Protein AF-A0A2P8EG49-F1 (afdb_monomer_lite)

Organism: NCBI:txid648780

Sequence (134 aa):
MSGEENSVILRRAFIAATAGDADTFKAHIDTLQHRGWDNFEYSITEALFIAVETIPAATPDSAALISQNVADRFEGSLAIARPMMEAVIRGAAGDGEIAQGVPRNVALIYSLLVVGQLAHDGHVSIDDALGIEA

Secondary structure (DSSP, 8-state):
--HHHHHHHHHHHHHHHHTT-HHHHHHHHHHHHHTTGGGTHHHHHHHHHHHHHTSTT--HHHHHHHHHHHHHHTTTTS---HHHHHHHHHHHTT-HHHHTTS-HHHHHHHHHHHHHHHHHTTSS-HHHHTT---

Radius of gyration: 14.6 Å; chains: 1; bounding box: 38×27×37 Å

Structure (mmCIF, N/CA/C/O backbone):
data_AF-A0A2P8EG49-F1
#
_entry.id   AF-A0A2P8EG49-F1
#
loop_
_atom_site.group_PDB
_atom_site.id
_atom_site.type_symbol
_atom_site.label_atom_id
_atom_site.label_alt_id
_atom_site.label_comp_id
_atom_site.label_asym_id
_atom_site.label_entity_id
_atom_site.label_seq_id
_atom_site.pdbx_PDB_ins_code
_atom_site.Cartn_x
_atom_site.Cartn_y
_atom_site.Cartn_z
_atom_site.occupancy
_atom_site.B_iso_or_equiv
_atom_site.auth_seq_id
_atom_site.auth_comp_id
_atom_site.auth_asym_id
_atom_site.auth_atom_id
_atom_site.pdbx_PDB_model_num
ATOM 1 N N . MET A 1 1 ? 21.624 -7.630 -18.162 1.00 51.72 1 MET A N 1
ATOM 2 C CA . MET A 1 1 ? 20.325 -6.945 -18.334 1.00 51.72 1 MET A CA 1
ATOM 3 C C . MET A 1 1 ? 20.076 -6.143 -17.074 1.00 51.72 1 MET A C 1
ATOM 5 O O . MET A 1 1 ? 20.285 -6.699 -16.002 1.00 51.72 1 MET A O 1
ATOM 9 N N . SER A 1 2 ? 19.814 -4.840 -17.200 1.00 61.91 2 SER A N 1
ATOM 10 C CA . SER A 1 2 ? 19.896 -3.884 -16.087 1.00 61.91 2 SER A CA 1
ATOM 11 C C . SER A 1 2 ? 18.623 -3.883 -15.235 1.00 61.91 2 SER A C 1
ATOM 13 O O . SER A 1 2 ? 17.531 -4.131 -15.739 1.00 61.91 2 SER A O 1
ATOM 15 N N . GLY A 1 3 ? 18.762 -3.585 -13.937 1.00 61.78 3 GLY A N 1
ATOM 16 C CA . GLY A 1 3 ? 17.622 -3.395 -13.027 1.00 61.78 3 GLY A CA 1
ATOM 17 C C . GLY A 1 3 ? 16.639 -2.319 -13.507 1.00 61.78 3 GLY A C 1
ATOM 18 O O . GLY A 1 3 ? 15.446 -2.425 -13.255 1.00 61.78 3 GLY A O 1
ATOM 19 N N . GLU A 1 4 ? 17.120 -1.364 -14.299 1.00 68.75 4 GLU A N 1
ATOM 20 C CA . GLU A 1 4 ? 16.356 -0.269 -14.901 1.00 68.75 4 GLU A CA 1
ATOM 21 C C . GLU A 1 4 ? 15.178 -0.740 -15.776 1.00 68.75 4 GLU A C 1
ATOM 23 O O . GLU A 1 4 ? 14.064 -0.237 -15.640 1.00 68.75 4 GLU A O 1
ATOM 28 N N . GLU A 1 5 ? 15.366 -1.760 -16.625 1.00 73.88 5 GLU A N 1
ATOM 29 C CA . GLU A 1 5 ? 14.275 -2.285 -17.464 1.00 73.88 5 GLU A CA 1
ATOM 30 C C . GLU A 1 5 ? 13.147 -2.904 -16.630 1.00 73.88 5 GLU A C 1
ATOM 32 O O . GLU A 1 5 ? 11.972 -2.802 -16.987 1.00 73.88 5 GLU A O 1
ATOM 37 N N . ASN A 1 6 ? 13.489 -3.546 -15.513 1.00 71.81 6 ASN A N 1
ATOM 38 C CA . ASN A 1 6 ? 12.505 -4.179 -14.639 1.00 71.81 6 ASN A CA 1
ATOM 39 C C . ASN A 1 6 ? 11.776 -3.143 -13.779 1.00 71.81 6 ASN A C 1
ATOM 41 O O . ASN A 1 6 ? 10.559 -3.246 -13.629 1.00 71.81 6 ASN A O 1
ATOM 45 N N . SER A 1 7 ? 12.474 -2.104 -13.314 1.00 70.25 7 SER A N 1
ATOM 46 C CA . SER A 1 7 ? 11.866 -0.948 -12.648 1.00 70.25 7 SER A CA 1
ATOM 47 C C . SER A 1 7 ? 10.830 -0.255 -13.538 1.00 70.25 7 SER A C 1
ATOM 49 O O . SER A 1 7 ? 9.743 0.090 -13.077 1.00 70.25 7 SER A O 1
ATOM 51 N N . VAL A 1 8 ? 11.094 -0.139 -14.845 1.00 80.44 8 VAL A N 1
ATOM 52 C CA . VAL A 1 8 ? 10.119 0.395 -15.812 1.00 80.44 8 VAL A CA 1
ATOM 53 C C . VAL A 1 8 ? 8.881 -0.501 -15.939 1.00 80.44 8 VAL A C 1
ATOM 55 O O . VAL A 1 8 ? 7.763 0.011 -16.024 1.00 80.44 8 VAL A O 1
ATOM 58 N N . ILE A 1 9 ? 9.043 -1.827 -15.960 1.00 77.88 9 ILE A N 1
ATOM 59 C CA . ILE A 1 9 ? 7.906 -2.761 -16.046 1.00 77.88 9 ILE A CA 1
ATOM 60 C C . ILE A 1 9 ? 7.075 -2.714 -14.759 1.00 77.88 9 ILE A C 1
ATOM 62 O O . ILE A 1 9 ? 5.848 -2.668 -14.836 1.00 77.88 9 ILE A O 1
ATOM 66 N N . LEU A 1 10 ? 7.725 -2.653 -13.595 1.00 75.06 10 LEU A N 1
ATOM 67 C CA . LEU A 1 10 ? 7.066 -2.511 -12.297 1.00 75.06 10 LEU A CA 1
ATOM 68 C C . LEU A 1 10 ? 6.278 -1.196 -12.205 1.00 75.06 10 LEU A C 1
ATOM 70 O O . LEU A 1 10 ? 5.104 -1.208 -11.840 1.00 75.06 10 LEU A O 1
ATOM 74 N N . ARG A 1 11 ? 6.869 -0.082 -12.652 1.00 75.31 11 ARG A N 1
ATOM 75 C CA . ARG A 1 11 ? 6.194 1.219 -12.776 1.00 75.31 11 ARG A CA 1
ATOM 76 C C . ARG A 1 11 ? 4.945 1.148 -13.643 1.00 75.31 11 ARG A C 1
ATOM 78 O O . ARG A 1 11 ? 3.893 1.650 -13.258 1.00 75.31 11 ARG A O 1
ATOM 85 N N . ARG A 1 12 ? 5.036 0.503 -14.807 1.00 81.94 12 ARG A N 1
ATOM 86 C CA . ARG A 1 12 ? 3.888 0.342 -15.711 1.00 81.94 12 ARG A CA 1
ATOM 87 C C . ARG A 1 12 ? 2.806 -0.558 -15.125 1.00 81.94 12 ARG A C 1
ATOM 89 O O . ARG A 1 12 ? 1.632 -0.237 -15.277 1.00 81.94 12 ARG A O 1
ATOM 96 N N . ALA A 1 13 ? 3.184 -1.632 -14.428 1.00 74.75 13 ALA A N 1
ATOM 97 C CA . ALA A 1 13 ? 2.233 -2.455 -13.686 1.00 74.75 13 ALA A CA 1
ATOM 98 C C . ALA A 1 13 ? 1.481 -1.599 -12.656 1.00 74.75 13 ALA A C 1
ATOM 100 O O . ALA A 1 13 ? 0.256 -1.637 -12.596 1.00 74.75 13 ALA A O 1
ATOM 101 N N . PHE A 1 14 ? 2.200 -0.761 -11.910 1.00 69.25 14 PHE A N 1
ATOM 102 C CA . PHE A 1 14 ? 1.604 0.114 -10.908 1.00 69.25 14 PHE A CA 1
ATOM 103 C C . PHE A 1 14 ? 0.623 1.131 -11.511 1.00 69.25 14 PHE A C 1
ATOM 105 O O . PHE A 1 14 ? -0.501 1.259 -11.034 1.00 69.25 14 PHE A O 1
ATOM 112 N N . ILE A 1 15 ? 1.003 1.792 -12.611 1.00 73.00 15 ILE A N 1
ATOM 113 C CA . ILE A 1 15 ? 0.124 2.708 -13.362 1.00 73.00 15 ILE A CA 1
ATOM 114 C C . ILE A 1 15 ? -1.149 1.994 -13.841 1.00 73.00 15 ILE A C 1
ATOM 116 O O . ILE A 1 15 ? -2.248 2.531 -13.721 1.00 73.00 15 ILE A O 1
ATOM 120 N N . ALA A 1 16 ? -1.021 0.782 -14.387 1.00 68.69 16 ALA A N 1
ATOM 121 C CA . ALA A 1 16 ? -2.174 0.015 -14.851 1.00 68.69 16 ALA A CA 1
ATOM 122 C C . ALA A 1 16 ? -3.117 -0.349 -13.692 1.00 68.69 16 ALA A C 1
ATOM 124 O O . ALA A 1 16 ? -4.335 -0.218 -13.819 1.00 68.69 16 ALA A O 1
ATOM 125 N N . ALA A 1 17 ? -2.563 -0.723 -12.533 1.00 65.19 17 ALA A N 1
ATOM 126 C CA . ALA A 1 17 ? -3.342 -1.025 -11.336 1.00 65.19 17 ALA A CA 1
ATOM 127 C C . ALA A 1 17 ? -4.124 0.197 -10.818 1.00 65.19 17 ALA A C 1
ATOM 129 O O . ALA A 1 17 ? -5.313 0.079 -10.517 1.00 65.19 17 ALA A O 1
ATOM 130 N N . THR A 1 18 ? -3.503 1.382 -10.756 1.00 61.06 18 THR A N 1
ATOM 131 C CA . THR A 1 18 ? -4.177 2.608 -10.282 1.00 61.06 18 THR A CA 1
ATOM 132 C C . THR A 1 18 ? -5.261 3.099 -11.244 1.00 61.06 18 THR A C 1
ATOM 134 O O . THR A 1 18 ? -6.254 3.689 -10.803 1.00 61.06 18 THR A O 1
ATOM 137 N N . ALA A 1 19 ? -5.112 2.805 -12.539 1.00 71.12 19 ALA A N 1
ATOM 138 C CA . ALA A 1 19 ? -6.100 3.072 -13.581 1.00 71.12 19 ALA A CA 1
ATOM 139 C C . ALA A 1 19 ? -7.235 2.028 -13.659 1.00 71.12 19 ALA A C 1
ATOM 141 O O . ALA A 1 19 ? -8.196 2.236 -14.397 1.00 71.12 19 ALA A O 1
ATOM 142 N N . GLY A 1 20 ? -7.149 0.917 -12.915 1.00 61.78 20 GLY A N 1
ATOM 143 C CA . GLY A 1 20 ? -8.117 -0.184 -12.991 1.00 61.78 20 GLY A CA 1
ATOM 144 C C . GLY A 1 20 ? -8.001 -1.042 -14.260 1.00 61.78 20 GLY A C 1
ATOM 145 O O . GLY A 1 20 ? -8.922 -1.795 -14.573 1.00 61.78 20 GLY A O 1
ATOM 146 N N . ASP A 1 21 ? -6.887 -0.948 -14.989 1.00 75.25 21 ASP A N 1
ATOM 147 C CA . ASP A 1 21 ? -6.609 -1.737 -16.191 1.00 75.25 21 ASP A CA 1
ATOM 148 C C . ASP A 1 21 ? -6.000 -3.095 -15.810 1.00 75.25 21 ASP A C 1
ATOM 150 O O . ASP A 1 21 ? -4.780 -3.285 -15.740 1.00 75.25 21 ASP A O 1
ATOM 154 N N . ALA A 1 22 ? -6.886 -4.048 -15.519 1.00 64.94 22 ALA A N 1
ATOM 155 C CA . ALA A 1 22 ? -6.514 -5.379 -15.052 1.00 64.94 22 ALA A CA 1
ATOM 156 C C . ALA A 1 22 ? -5.698 -6.183 -16.083 1.00 64.94 22 ALA A C 1
ATOM 158 O O . ALA A 1 22 ? -4.810 -6.944 -15.690 1.00 64.94 22 ALA A O 1
ATOM 159 N N . ASP A 1 23 ? -5.965 -6.011 -17.380 1.00 73.00 23 ASP A N 1
ATOM 160 C CA . ASP A 1 23 ? -5.298 -6.766 -18.445 1.00 73.00 23 ASP A CA 1
ATOM 161 C C . ASP A 1 23 ? -3.851 -6.295 -18.630 1.00 73.00 23 ASP A C 1
ATOM 163 O O . ASP A 1 23 ? -2.926 -7.116 -18.663 1.00 73.00 23 ASP A O 1
ATOM 167 N N . THR A 1 24 ? -3.628 -4.977 -18.667 1.00 74.69 24 THR A N 1
ATOM 168 C CA . THR A 1 24 ? -2.276 -4.405 -18.748 1.00 74.69 24 THR A CA 1
ATOM 169 C C . THR A 1 24 ? -1.475 -4.688 -17.479 1.00 74.69 24 THR A C 1
ATOM 171 O O . THR A 1 24 ? -0.294 -5.039 -17.559 1.00 74.69 24 THR A O 1
ATOM 174 N N . PHE A 1 25 ? -2.110 -4.604 -16.304 1.00 72.19 25 PHE A N 1
ATOM 175 C CA . PHE A 1 25 ? -1.481 -4.985 -15.040 1.00 72.19 25 PHE A CA 1
ATOM 176 C C . PHE A 1 25 ? -0.996 -6.436 -15.088 1.00 72.19 25 PHE A C 1
ATOM 178 O O . PHE A 1 25 ? 0.191 -6.702 -14.886 1.00 72.19 25 PHE A O 1
ATOM 185 N N . LYS A 1 26 ? -1.890 -7.369 -15.434 1.00 70.81 26 LYS A N 1
ATOM 186 C CA . LYS A 1 26 ? -1.570 -8.795 -15.519 1.00 70.81 26 LYS A CA 1
ATOM 187 C C . LYS A 1 26 ? -0.423 -9.067 -16.492 1.00 70.81 26 LYS A C 1
ATOM 189 O O . LYS A 1 26 ? 0.509 -9.779 -16.133 1.00 70.81 26 LYS A O 1
ATOM 194 N N . ALA A 1 27 ? -0.432 -8.457 -17.677 1.00 80.50 27 ALA A N 1
ATOM 195 C CA . ALA A 1 27 ? 0.628 -8.644 -18.669 1.00 80.50 27 ALA A CA 1
ATOM 196 C C . ALA A 1 27 ? 2.018 -8.220 -18.151 1.00 80.50 27 ALA A C 1
ATOM 198 O O . A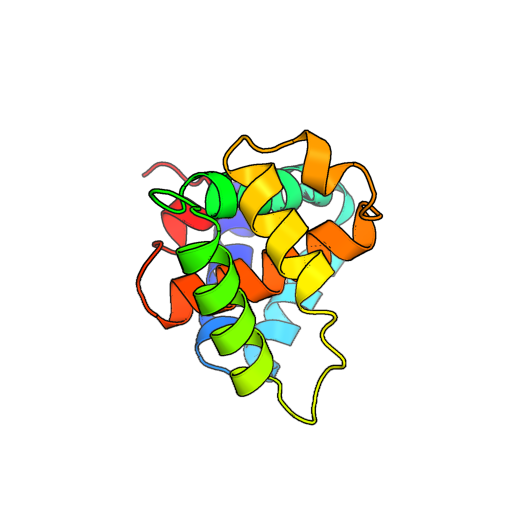LA A 1 27 ? 3.030 -8.876 -18.430 1.00 80.50 27 ALA A O 1
ATOM 199 N N . HIS A 1 28 ? 2.088 -7.136 -17.374 1.00 80.38 28 HIS A N 1
ATOM 200 C CA . HIS A 1 28 ? 3.340 -6.684 -16.768 1.00 80.38 28 HIS A CA 1
ATOM 201 C C . HIS A 1 28 ? 3.793 -7.578 -15.609 1.00 80.38 28 HIS A C 1
ATOM 203 O O . HIS A 1 28 ? 4.984 -7.884 -15.523 1.00 80.38 28 HIS A O 1
ATOM 209 N N . ILE A 1 29 ? 2.868 -8.067 -14.780 1.00 76.38 29 ILE A N 1
ATOM 210 C CA . ILE A 1 29 ? 3.175 -9.040 -13.722 1.00 76.38 29 ILE A CA 1
ATOM 211 C C . ILE A 1 29 ? 3.673 -10.362 -14.313 1.00 76.38 29 ILE A C 1
ATOM 213 O O . ILE A 1 29 ? 4.709 -10.861 -13.879 1.00 76.38 29 ILE A O 1
ATOM 217 N N . ASP A 1 30 ? 3.020 -10.882 -15.353 1.00 79.25 30 ASP A N 1
ATOM 218 C CA . ASP A 1 30 ? 3.442 -12.107 -16.042 1.00 79.25 30 ASP A CA 1
ATOM 219 C C . ASP A 1 30 ? 4.855 -11.949 -16.629 1.00 79.25 30 ASP A C 1
ATOM 221 O O . ASP A 1 30 ? 5.683 -12.862 -16.554 1.00 79.25 30 ASP A O 1
ATOM 225 N N . THR A 1 31 ? 5.170 -10.763 -17.162 1.00 82.12 31 THR A N 1
ATOM 226 C CA . THR A 1 31 ? 6.511 -10.436 -17.668 1.00 82.12 31 THR A CA 1
ATOM 227 C C . THR A 1 31 ? 7.555 -10.434 -16.548 1.00 82.12 31 THR A C 1
ATOM 229 O O . THR A 1 31 ? 8.649 -10.966 -16.735 1.00 82.12 31 THR A O 1
ATOM 232 N N . LEU A 1 32 ? 7.237 -9.860 -15.383 1.00 72.56 32 LEU A N 1
ATOM 233 C CA . LEU A 1 32 ? 8.128 -9.855 -14.217 1.00 72.56 32 LEU A CA 1
ATOM 234 C C . LEU A 1 32 ? 8.321 -11.264 -13.640 1.00 72.56 32 LEU A C 1
ATOM 236 O O . LEU A 1 32 ? 9.445 -11.634 -13.307 1.00 72.56 32 LEU A O 1
ATOM 240 N N . GLN A 1 33 ? 7.264 -12.080 -13.591 1.00 70.75 33 GLN A N 1
ATOM 241 C CA . GLN A 1 33 ? 7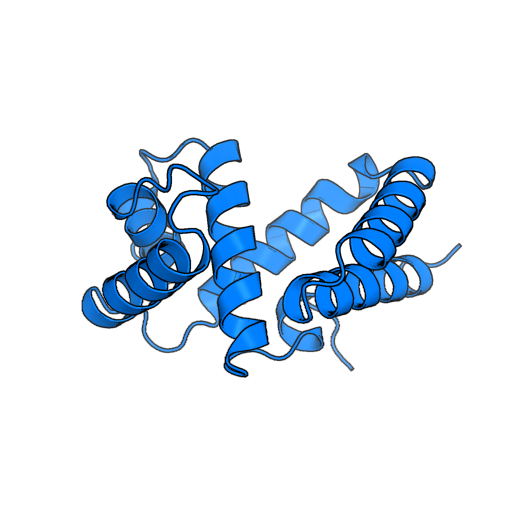.340 -13.475 -13.149 1.00 70.75 33 GLN A CA 1
ATOM 242 C C . GLN A 1 33 ? 8.282 -14.302 -14.022 1.00 70.75 33 GLN A C 1
ATOM 244 O O . GLN A 1 33 ? 9.180 -14.963 -13.501 1.00 70.75 33 GLN A O 1
ATOM 249 N N . HIS A 1 34 ? 8.159 -14.191 -15.347 1.00 80.12 34 HIS A N 1
ATOM 250 C CA . HIS A 1 34 ? 9.066 -14.862 -16.282 1.00 80.12 34 HIS A CA 1
ATOM 251 C C . HIS A 1 34 ? 10.526 -14.402 -16.149 1.00 80.12 34 HIS A C 1
ATOM 253 O O . HIS A 1 34 ? 11.436 -15.120 -16.559 1.00 80.12 34 HIS A O 1
ATOM 259 N N . ARG A 1 35 ? 10.765 -13.219 -15.573 1.00 75.62 35 ARG A N 1
ATOM 260 C CA . ARG A 1 35 ? 12.100 -12.642 -15.360 1.00 75.62 35 ARG A CA 1
ATOM 261 C C . ARG A 1 35 ? 12.704 -12.967 -13.988 1.00 75.62 35 ARG A C 1
ATOM 263 O O . ARG A 1 35 ? 13.777 -12.458 -13.675 1.00 75.62 35 ARG A O 1
ATOM 270 N N . GLY A 1 36 ? 12.069 -13.841 -13.204 1.00 65.06 36 GLY A N 1
ATOM 271 C CA . GLY A 1 36 ? 12.581 -14.282 -11.906 1.00 65.06 36 GLY A CA 1
ATOM 272 C C . GLY A 1 36 ? 12.210 -13.318 -10.786 1.00 65.06 36 GLY A C 1
ATOM 273 O O . GLY A 1 36 ? 13.087 -12.694 -10.191 1.00 65.06 36 GLY A O 1
ATOM 274 N N . TRP A 1 37 ? 10.903 -13.225 -10.523 1.00 59.69 37 TRP A N 1
ATOM 275 C CA . TRP A 1 37 ? 10.270 -12.449 -9.446 1.00 59.69 37 TRP A CA 1
ATOM 276 C C . TRP A 1 37 ? 11.001 -12.545 -8.099 1.00 59.69 37 TRP A C 1
ATOM 278 O O . TRP A 1 37 ? 11.139 -11.544 -7.399 1.00 59.69 37 TRP A O 1
ATOM 288 N N . ASP A 1 38 ? 11.535 -13.723 -7.780 1.00 56.03 38 ASP A N 1
ATOM 289 C CA . ASP A 1 38 ? 12.267 -14.015 -6.542 1.00 56.03 38 ASP A CA 1
ATOM 290 C C . ASP A 1 38 ? 13.484 -13.094 -6.325 1.00 56.03 38 ASP A C 1
ATOM 292 O O . ASP A 1 38 ? 13.858 -12.814 -5.190 1.00 56.03 38 ASP A O 1
ATOM 296 N N . ASN A 1 39 ? 14.074 -12.553 -7.397 1.00 57.31 39 ASN A N 1
ATOM 297 C CA . ASN A 1 39 ? 15.193 -11.608 -7.307 1.00 57.31 39 ASN A CA 1
ATOM 298 C C . ASN A 1 39 ? 14.761 -10.177 -6.939 1.00 57.31 39 ASN A C 1
ATOM 300 O O . ASN A 1 39 ? 15.615 -9.332 -6.684 1.00 57.31 39 ASN A O 1
ATOM 304 N N . PHE A 1 40 ? 13.455 -9.893 -6.935 1.00 58.97 40 PHE A N 1
ATOM 305 C CA . PHE A 1 40 ? 12.882 -8.558 -6.737 1.00 58.97 40 PHE A CA 1
ATOM 306 C C . PHE A 1 40 ? 11.892 -8.499 -5.570 1.00 58.97 40 PHE A C 1
ATOM 308 O O . PHE A 1 40 ? 11.422 -7.412 -5.239 1.00 58.97 40 PHE A O 1
ATOM 315 N N . GLU A 1 41 ? 11.597 -9.631 -4.914 1.00 58.81 41 GLU A N 1
ATOM 316 C CA . GLU A 1 41 ? 10.717 -9.681 -3.737 1.00 58.81 41 GLU A CA 1
ATOM 317 C C . GLU A 1 41 ? 11.187 -8.694 -2.660 1.00 58.81 41 GLU A C 1
ATOM 319 O O . GLU A 1 41 ? 10.370 -7.975 -2.084 1.00 58.81 41 GLU A O 1
ATOM 324 N N . TYR A 1 42 ? 12.502 -8.615 -2.428 1.00 58.44 42 TYR A N 1
ATOM 325 C CA . TYR A 1 42 ? 13.085 -7.700 -1.450 1.00 58.44 42 TYR A CA 1
ATOM 326 C C . TYR A 1 42 ? 12.854 -6.233 -1.834 1.00 58.44 42 TYR A C 1
ATOM 328 O O . TYR A 1 42 ? 12.315 -5.487 -1.026 1.00 58.44 42 TYR A O 1
ATOM 336 N N . SER A 1 43 ? 13.158 -5.839 -3.075 1.00 59.66 43 SER A N 1
ATOM 337 C CA . SER A 1 43 ? 12.993 -4.455 -3.543 1.00 59.66 43 SER A CA 1
ATOM 338 C C . SER A 1 43 ? 11.529 -4.019 -3.61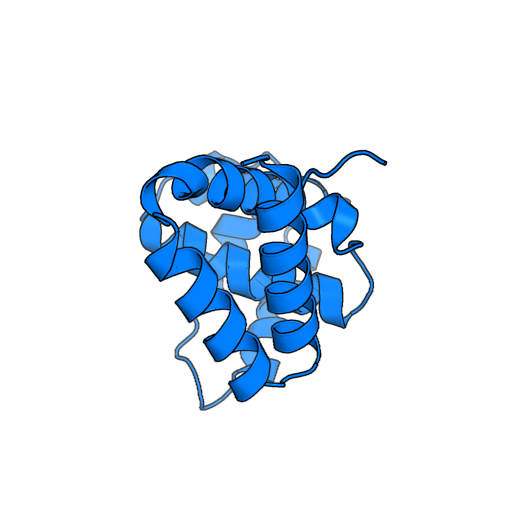6 1.00 59.66 43 SER A C 1
ATOM 340 O O . SER A 1 43 ? 11.221 -2.890 -3.264 1.00 59.66 43 SER A O 1
ATOM 342 N N . ILE A 1 44 ? 10.607 -4.904 -4.017 1.00 59.50 44 ILE A N 1
ATOM 343 C CA . ILE A 1 44 ? 9.163 -4.611 -4.017 1.00 59.50 44 ILE A CA 1
ATOM 344 C C . ILE A 1 44 ? 8.655 -4.462 -2.581 1.00 59.50 44 ILE A C 1
ATOM 346 O O . ILE A 1 44 ? 7.873 -3.563 -2.290 1.00 59.50 44 ILE A O 1
ATOM 350 N N . THR A 1 45 ? 9.109 -5.332 -1.676 1.00 63.22 45 THR A N 1
ATOM 351 C CA . THR A 1 45 ? 8.753 -5.247 -0.257 1.00 63.22 45 THR A CA 1
ATOM 352 C C . THR A 1 45 ? 9.261 -3.942 0.350 1.00 63.22 45 THR A C 1
ATOM 354 O O . THR A 1 45 ? 8.489 -3.230 0.978 1.00 63.22 45 THR A O 1
ATOM 357 N N . GLU A 1 46 ? 10.534 -3.616 0.145 1.00 64.44 46 GLU A N 1
ATOM 358 C CA . GLU A 1 46 ? 11.175 -2.404 0.658 1.00 64.44 46 GLU A CA 1
ATOM 359 C C . GLU A 1 46 ? 10.509 -1.139 0.101 1.00 64.44 46 GLU A C 1
ATOM 361 O O . GLU A 1 46 ? 10.144 -0.258 0.871 1.00 64.44 46 GLU A O 1
ATOM 366 N N . ALA A 1 47 ? 10.223 -1.105 -1.201 1.00 61.41 47 ALA A N 1
ATOM 367 C CA . ALA A 1 47 ? 9.492 -0.022 -1.852 1.00 61.41 47 ALA A CA 1
ATOM 368 C C . ALA A 1 47 ? 8.081 0.175 -1.263 1.00 61.41 47 ALA A C 1
ATOM 370 O O . ALA A 1 47 ? 7.691 1.294 -0.938 1.00 61.41 47 ALA A O 1
ATOM 371 N N . LEU A 1 48 ? 7.337 -0.914 -1.034 1.00 65.00 48 LEU A N 1
ATOM 372 C CA . LEU A 1 48 ? 6.026 -0.855 -0.381 1.00 65.00 48 LEU A CA 1
ATOM 373 C C . LEU A 1 48 ? 6.115 -0.368 1.070 1.00 65.00 48 LEU A C 1
ATOM 375 O O . LEU A 1 48 ? 5.214 0.332 1.518 1.00 65.00 48 LEU A O 1
ATOM 379 N N . PHE A 1 49 ? 7.170 -0.717 1.808 1.00 65.19 49 PHE A N 1
ATOM 380 C CA . PHE A 1 49 ? 7.372 -0.207 3.166 1.00 65.19 49 PHE A CA 1
ATOM 381 C C . PHE A 1 49 ? 7.744 1.280 3.167 1.00 65.19 49 PHE A C 1
ATOM 383 O O . PHE A 1 49 ? 7.092 2.043 3.874 1.00 65.19 49 PHE A O 1
ATOM 390 N N . ILE A 1 50 ? 8.676 1.712 2.313 1.00 64.94 50 ILE A N 1
ATOM 391 C CA . ILE A 1 50 ? 9.064 3.125 2.148 1.00 64.94 50 ILE A CA 1
ATOM 392 C C . ILE A 1 50 ? 7.857 3.982 1.727 1.00 64.94 50 ILE A C 1
ATOM 394 O O . ILE A 1 50 ? 7.640 5.079 2.243 1.00 64.94 50 ILE A O 1
ATOM 398 N N . ALA A 1 51 ? 7.013 3.480 0.825 1.00 64.31 51 ALA A N 1
ATOM 399 C CA . ALA A 1 51 ? 5.812 4.182 0.377 1.00 64.31 51 ALA A CA 1
ATOM 400 C C . ALA A 1 51 ? 4.773 4.376 1.499 1.00 64.31 51 ALA A C 1
ATOM 402 O O . ALA A 1 51 ? 4.052 5.371 1.517 1.00 64.31 51 ALA A O 1
ATOM 403 N N . VAL A 1 52 ? 4.690 3.438 2.448 1.00 66.69 52 VAL A N 1
ATOM 404 C CA . VAL A 1 52 ? 3.815 3.572 3.623 1.00 66.69 52 VAL A CA 1
ATOM 405 C C . VAL A 1 52 ? 4.494 4.421 4.716 1.00 66.69 52 VAL A C 1
ATOM 407 O O . VAL A 1 52 ? 3.819 5.189 5.394 1.00 66.69 52 VAL A O 1
ATOM 410 N N . GLU A 1 53 ? 5.822 4.373 4.849 1.00 63.78 53 GLU A N 1
ATOM 411 C CA . GLU A 1 53 ? 6.624 5.238 5.741 1.00 63.78 53 GLU A CA 1
ATOM 412 C C . GLU A 1 53 ? 6.565 6.721 5.355 1.00 63.78 53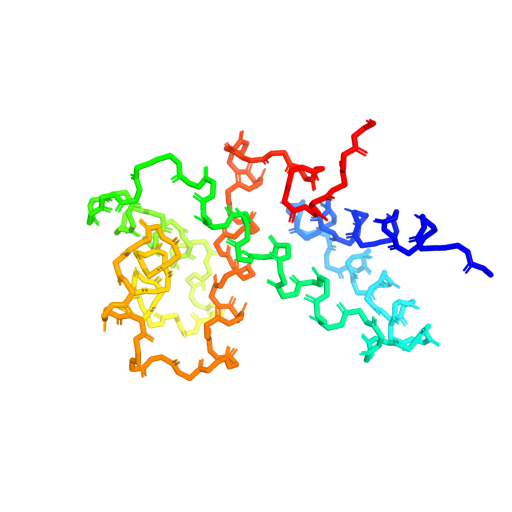 GLU A C 1
ATOM 414 O O . GLU A 1 53 ? 6.638 7.604 6.209 1.00 63.78 53 GLU A O 1
ATOM 419 N N . THR A 1 54 ? 6.410 7.005 4.064 1.00 61.28 54 THR A N 1
ATOM 420 C CA . THR A 1 54 ? 6.308 8.367 3.526 1.00 61.28 54 THR A CA 1
ATOM 421 C C . THR A 1 54 ? 4.903 8.951 3.629 1.00 61.28 54 THR A C 1
ATOM 423 O O . THR A 1 54 ? 4.713 10.105 3.246 1.00 61.28 54 THR A O 1
ATOM 426 N N . ILE A 1 55 ? 3.936 8.220 4.206 1.00 60.44 55 ILE A N 1
ATOM 427 C CA . ILE A 1 55 ? 2.638 8.776 4.598 1.00 60.44 55 ILE A CA 1
ATOM 428 C C . ILE A 1 55 ? 2.902 9.871 5.640 1.00 60.44 55 ILE A C 1
ATOM 430 O O . ILE A 1 55 ? 3.281 9.569 6.779 1.00 60.44 55 ILE A O 1
ATOM 434 N N . PRO A 1 56 ? 2.706 11.156 5.298 1.00 50.44 56 PRO A N 1
ATOM 435 C CA . PRO A 1 56 ? 2.980 12.222 6.238 1.00 50.44 56 PRO A CA 1
ATOM 436 C C . PRO A 1 56 ? 1.983 12.112 7.392 1.00 50.44 56 PRO A C 1
ATOM 438 O O . PRO A 1 56 ? 0.774 12.197 7.191 1.00 50.44 56 PRO A O 1
ATOM 441 N N . ALA A 1 57 ? 2.511 11.915 8.603 1.00 55.44 57 ALA A N 1
ATOM 442 C CA . ALA A 1 57 ? 1.747 11.769 9.836 1.00 55.44 57 ALA A CA 1
ATOM 443 C C . ALA A 1 57 ? 0.671 10.668 9.762 1.00 55.44 57 ALA A C 1
ATOM 445 O O . ALA A 1 57 ? -0.527 10.969 9.717 1.00 55.44 57 ALA A O 1
ATOM 446 N N . ALA A 1 58 ? 1.068 9.389 9.825 1.00 63.66 58 ALA A N 1
ATOM 447 C CA . ALA A 1 58 ? 0.115 8.322 10.140 1.00 63.66 58 ALA A CA 1
ATOM 448 C C . ALA A 1 58 ? -0.339 8.437 11.607 1.00 63.66 58 ALA A C 1
ATOM 450 O O . ALA A 1 58 ? 0.080 7.711 12.509 1.00 63.66 58 ALA A O 1
ATOM 451 N N . THR A 1 59 ? -1.186 9.425 11.861 1.00 73.00 59 THR A N 1
ATOM 452 C CA . THR A 1 59 ? -1.993 9.486 13.062 1.00 73.00 59 THR A CA 1
ATOM 453 C C . THR A 1 59 ? -3.014 8.347 13.008 1.00 73.00 59 THR A C 1
ATOM 455 O O . THR A 1 59 ? -3.320 7.822 11.931 1.00 73.00 59 THR A O 1
ATOM 458 N N . PRO A 1 60 ? -3.591 7.954 14.153 1.00 75.88 60 PRO A N 1
ATOM 459 C CA . PRO A 1 60 ? -4.714 7.021 14.157 1.00 75.88 60 PRO A CA 1
ATOM 460 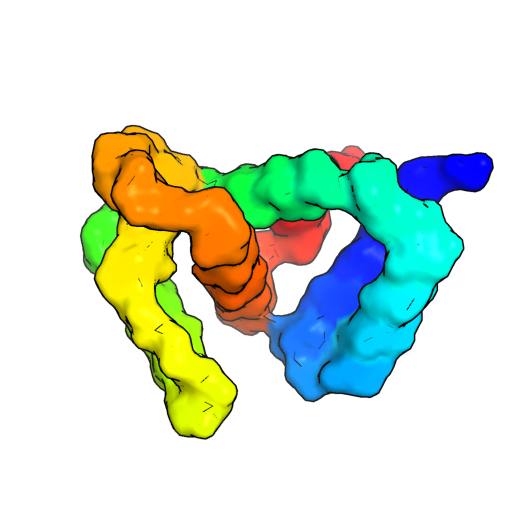C C . PRO A 1 60 ? -5.840 7.441 13.196 1.00 75.88 60 PRO A C 1
ATOM 462 O O . PRO A 1 60 ? -6.412 6.591 12.520 1.00 75.88 60 PRO A O 1
ATOM 465 N N . ASP A 1 61 ? -6.097 8.746 13.076 1.00 79.81 61 ASP A N 1
ATOM 466 C CA . ASP A 1 61 ? -7.162 9.288 12.229 1.00 79.81 61 ASP A CA 1
ATOM 467 C C . ASP A 1 61 ? -6.858 9.150 10.731 1.00 79.81 61 ASP A C 1
ATOM 469 O O . ASP A 1 61 ? -7.730 8.741 9.963 1.00 79.81 61 ASP A O 1
ATOM 473 N N . SER A 1 62 ? -5.627 9.447 10.292 1.00 78.25 62 SER A N 1
ATOM 474 C CA . SER A 1 62 ? -5.257 9.289 8.879 1.00 78.25 62 SER A CA 1
ATOM 475 C C . SER A 1 62 ? -5.175 7.814 8.480 1.00 78.25 62 SER A C 1
ATOM 477 O O . SER A 1 62 ? -5.643 7.450 7.402 1.00 78.25 62 SER A O 1
ATOM 479 N N . ALA A 1 63 ? -4.690 6.941 9.369 1.00 80.62 63 ALA A N 1
ATOM 480 C CA . ALA A 1 63 ? -4.695 5.496 9.147 1.00 80.62 63 ALA A CA 1
ATOM 481 C C . ALA A 1 63 ? -6.122 4.936 9.014 1.00 80.62 63 ALA A C 1
ATOM 483 O O . ALA A 1 63 ? -6.386 4.140 8.107 1.00 80.62 63 ALA A O 1
ATOM 484 N N . ALA A 1 64 ? -7.049 5.378 9.870 1.00 82.81 64 ALA A N 1
ATOM 485 C CA . ALA A 1 64 ? -8.455 4.985 9.809 1.00 82.81 64 ALA A CA 1
ATOM 486 C C . ALA A 1 64 ? -9.139 5.479 8.526 1.00 82.81 64 ALA A C 1
ATOM 488 O O . ALA A 1 64 ? -9.897 4.727 7.909 1.00 82.81 64 ALA A O 1
ATOM 489 N N . LEU A 1 65 ? -8.843 6.712 8.096 1.00 82.94 65 LEU A N 1
ATOM 490 C CA . LEU A 1 65 ? -9.375 7.292 6.861 1.00 82.94 65 LEU A CA 1
ATOM 491 C C . LEU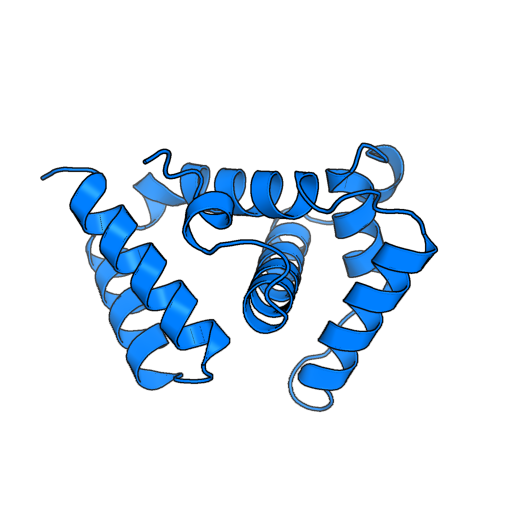 A 1 65 ? -8.881 6.546 5.617 1.00 82.94 65 LEU A C 1
ATOM 493 O O . LEU A 1 65 ? -9.692 6.136 4.791 1.00 82.94 65 LEU A O 1
ATOM 497 N N . ILE A 1 66 ? -7.570 6.314 5.495 1.00 80.81 66 ILE A N 1
ATOM 498 C CA . ILE A 1 66 ? -7.001 5.550 4.374 1.00 80.81 66 ILE A CA 1
ATOM 499 C C . ILE A 1 66 ? -7.602 4.142 4.354 1.00 80.81 66 ILE A C 1
ATOM 501 O O . ILE A 1 66 ? -8.032 3.654 3.311 1.00 80.81 66 ILE A O 1
ATOM 505 N N . SER A 1 67 ? -7.706 3.510 5.523 1.00 83.44 67 SER A N 1
ATOM 506 C CA . SER A 1 67 ? -8.269 2.168 5.642 1.00 83.44 67 SER A CA 1
ATOM 507 C C . SER A 1 67 ? -9.748 2.099 5.267 1.00 83.44 67 SER A C 1
ATOM 509 O O . SER A 1 67 ? -10.187 1.104 4.690 1.00 83.44 67 SER A O 1
ATOM 511 N N . GLN A 1 68 ? -10.517 3.144 5.579 1.00 85.88 68 GLN A N 1
ATOM 512 C CA . GLN A 1 68 ? -11.903 3.291 5.139 1.00 85.88 68 GLN A CA 1
ATOM 513 C C . GLN A 1 68 ? -11.978 3.431 3.615 1.00 85.88 68 GLN A C 1
ATOM 515 O O . GLN A 1 68 ? -12.701 2.669 2.988 1.00 85.88 68 GLN A O 1
ATOM 520 N N . ASN A 1 69 ? -11.179 4.316 3.015 1.00 83.50 69 ASN A N 1
ATOM 521 C CA . ASN A 1 69 ? -11.187 4.541 1.566 1.00 83.50 69 ASN A CA 1
ATOM 522 C C . ASN A 1 69 ? -10.843 3.267 0.780 1.00 83.50 69 ASN A C 1
ATOM 524 O O . ASN A 1 69 ? -11.491 2.955 -0.218 1.00 83.50 69 ASN A O 1
ATOM 528 N N . VAL A 1 70 ? -9.851 2.502 1.249 1.00 83.25 70 VAL A N 1
ATOM 529 C CA . VAL A 1 70 ? -9.508 1.203 0.654 1.00 83.25 70 VAL A CA 1
ATOM 530 C C . VAL A 1 70 ? -10.674 0.219 0.819 1.00 83.25 70 VAL A C 1
ATOM 532 O O . VAL A 1 70 ? -11.047 -0.451 -0.141 1.00 83.25 70 VAL A O 1
ATOM 535 N N . ALA A 1 71 ? -11.276 0.132 2.010 1.00 84.44 71 ALA A N 1
ATOM 536 C CA . ALA A 1 71 ? -12.412 -0.758 2.247 1.00 84.44 71 ALA A CA 1
ATOM 537 C C . ALA A 1 71 ? -13.616 -0.426 1.349 1.00 84.44 71 ALA A C 1
ATOM 539 O O . ALA A 1 71 ? -14.192 -1.341 0.768 1.00 84.44 71 ALA A O 1
ATOM 540 N N . ASP A 1 72 ? -13.938 0.857 1.187 1.00 85.25 72 ASP A N 1
ATOM 541 C CA . ASP A 1 72 ? -15.038 1.326 0.339 1.00 85.25 72 ASP A CA 1
ATOM 542 C C . ASP A 1 72 ? -14.763 1.042 -1.140 1.00 85.25 72 ASP A C 1
ATOM 544 O O . ASP A 1 72 ? -15.635 0.564 -1.864 1.00 85.25 72 ASP A O 1
ATOM 548 N N . ARG A 1 73 ? -13.524 1.260 -1.598 1.00 81.12 73 ARG A N 1
ATOM 549 C CA . ARG A 1 73 ? -13.133 0.980 -2.987 1.00 81.12 73 ARG A CA 1
ATOM 550 C C . ARG A 1 73 ? -13.294 -0.491 -3.361 1.00 81.12 73 ARG A C 1
ATOM 552 O O . ARG A 1 73 ? -13.639 -0.797 -4.500 1.00 81.12 73 ARG A O 1
ATOM 559 N N . PHE A 1 74 ? -13.000 -1.394 -2.430 1.00 79.31 74 PHE A N 1
ATOM 560 C CA . PHE A 1 74 ? -13.037 -2.838 -2.663 1.00 79.31 74 PHE A CA 1
ATOM 561 C C . PHE A 1 74 ? -14.259 -3.517 -2.033 1.00 79.31 74 PHE A C 1
ATOM 563 O O . PHE A 1 74 ? -14.279 -4.750 -1.913 1.00 79.31 74 PHE A O 1
ATOM 570 N N . GLU A 1 75 ? -15.282 -2.742 -1.660 1.00 82.81 75 GLU A N 1
ATOM 571 C CA . GLU A 1 75 ? -16.508 -3.263 -1.064 1.00 82.81 75 GLU A CA 1
ATOM 572 C C . GLU A 1 75 ? -17.117 -4.356 -1.961 1.00 82.81 75 GLU A C 1
ATOM 574 O O . GLU A 1 75 ? -17.236 -4.219 -3.180 1.00 82.81 75 GLU A O 1
ATOM 579 N N . GLY A 1 76 ? -17.434 -5.508 -1.362 1.00 74.88 76 GLY A N 1
ATOM 580 C CA . GLY A 1 76 ? -17.995 -6.663 -2.070 1.00 74.88 76 GLY A CA 1
ATOM 581 C C . GLY A 1 76 ? -17.015 -7.449 -2.955 1.00 74.88 76 GLY A C 1
ATOM 582 O O . GLY A 1 76 ? -17.377 -8.528 -3.422 1.00 74.88 76 GLY A O 1
ATOM 583 N N . SER A 1 77 ? -15.782 -6.968 -3.150 1.00 77.25 77 SER A N 1
ATOM 584 C CA . SER A 1 77 ? -14.750 -7.641 -3.957 1.00 77.25 77 SER A CA 1
ATOM 585 C C . SER A 1 77 ? -13.690 -8.334 -3.102 1.00 77.25 77 SER A C 1
ATOM 587 O O . SER A 1 77 ? -13.233 -9.425 -3.440 1.00 77.25 77 SER A O 1
ATOM 589 N N . LEU A 1 78 ? -13.302 -7.721 -1.979 1.00 77.19 78 LEU A N 1
ATOM 590 C CA . LEU A 1 78 ? -12.310 -8.259 -1.049 1.00 77.19 78 LEU A CA 1
ATOM 591 C C . LEU A 1 78 ? -12.795 -8.117 0.395 1.00 77.19 78 LEU A C 1
ATOM 593 O O . LEU A 1 78 ? -13.307 -7.076 0.801 1.00 77.19 78 LEU A O 1
ATOM 597 N N . ALA A 1 79 ? -12.591 -9.161 1.199 1.00 78.94 79 ALA A N 1
ATOM 598 C CA . ALA A 1 79 ? -12.816 -9.093 2.638 1.00 78.94 79 ALA A CA 1
ATOM 599 C C . ALA A 1 79 ? -11.609 -8.423 3.312 1.00 78.94 79 ALA A C 1
ATOM 601 O O . ALA A 1 79 ? -10.598 -9.070 3.582 1.00 78.94 79 ALA A O 1
ATOM 602 N N . ILE A 1 80 ? -11.711 -7.118 3.560 1.00 81.19 80 ILE A N 1
ATOM 603 C CA . ILE A 1 80 ? -10.632 -6.321 4.149 1.00 81.19 80 ILE A CA 1
ATOM 604 C C . ILE A 1 80 ? -10.817 -6.233 5.666 1.00 81.19 80 ILE A C 1
ATOM 606 O O . ILE A 1 80 ? -11.793 -5.665 6.159 1.00 81.19 80 ILE A O 1
ATOM 610 N N . ALA A 1 81 ? -9.849 -6.747 6.429 1.00 84.56 81 ALA A N 1
ATOM 611 C CA . ALA A 1 81 ? -9.827 -6.575 7.879 1.00 84.56 81 ALA A CA 1
ATOM 612 C C . ALA A 1 81 ? -9.224 -5.208 8.232 1.00 84.56 81 ALA A C 1
ATOM 614 O O . ALA A 1 81 ? -8.027 -5.091 8.496 1.00 84.56 81 ALA A O 1
ATOM 615 N N . ARG A 1 82 ? -10.071 -4.173 8.253 1.00 84.19 82 ARG A N 1
ATOM 616 C CA . ARG A 1 82 ? -9.666 -2.779 8.508 1.00 84.19 82 ARG A CA 1
ATOM 617 C C . ARG A 1 82 ? -8.714 -2.593 9.700 1.00 84.19 82 ARG A C 1
ATOM 619 O O . ARG A 1 82 ? -7.687 -1.959 9.491 1.00 84.19 82 ARG A O 1
ATOM 626 N N . PRO A 1 83 ? -8.936 -3.201 10.886 1.00 84.31 83 PRO A N 1
ATOM 627 C CA . PRO A 1 83 ? -8.019 -3.023 12.016 1.00 84.31 83 PRO A CA 1
ATOM 628 C C . PRO A 1 83 ? -6.594 -3.529 11.744 1.00 84.31 83 PRO A C 1
ATOM 630 O O . PRO A 1 83 ? -5.631 -2.974 12.262 1.00 84.31 83 PRO A O 1
ATOM 633 N N . MET A 1 84 ? -6.440 -4.575 10.923 1.00 83.00 84 MET A N 1
ATOM 634 C CA . MET A 1 84 ? -5.118 -5.091 10.549 1.00 83.00 84 MET A CA 1
ATOM 635 C C . MET A 1 84 ? -4.427 -4.184 9.532 1.00 83.00 84 MET A C 1
ATOM 637 O O . MET A 1 84 ? -3.218 -4.001 9.606 1.00 83.00 84 MET A O 1
ATOM 641 N N . MET A 1 85 ? -5.177 -3.599 8.599 1.00 84.56 85 MET A N 1
ATOM 642 C CA . MET A 1 85 ? -4.631 -2.628 7.650 1.00 84.56 85 MET A CA 1
ATOM 643 C C . MET A 1 85 ? -4.215 -1.331 8.356 1.00 84.56 85 MET A C 1
ATOM 645 O O . MET A 1 85 ? -3.112 -0.846 8.127 1.00 84.56 85 MET A O 1
ATOM 649 N N . GLU A 1 86 ? -5.029 -0.828 9.288 1.00 83.75 86 GLU A N 1
ATOM 650 C CA . GLU A 1 86 ? -4.671 0.316 10.138 1.00 83.75 86 GLU A CA 1
ATOM 651 C C . GLU A 1 86 ? -3.388 0.045 10.935 1.00 83.75 86 GLU A C 1
ATOM 653 O O . GLU A 1 86 ? -2.513 0.908 11.010 1.00 83.75 86 GLU A O 1
ATOM 658 N N . ALA A 1 87 ? -3.239 -1.167 11.481 1.00 81.56 87 ALA A N 1
ATOM 659 C CA . ALA A 1 87 ? -2.024 -1.596 12.168 1.00 81.56 87 ALA A CA 1
ATOM 660 C C . ALA A 1 87 ? -0.782 -1.579 11.260 1.00 81.56 87 ALA A C 1
ATOM 662 O O . ALA A 1 87 ? 0.287 -1.171 11.708 1.00 81.56 87 ALA A O 1
ATOM 663 N N . VAL A 1 88 ? -0.914 -1.974 9.989 1.00 81.88 88 VAL A N 1
ATOM 664 C CA . VAL A 1 88 ? 0.182 -1.930 9.003 1.00 81.88 88 VAL A CA 1
ATOM 665 C C . VAL A 1 88 ? 0.587 -0.488 8.693 1.00 81.88 88 VAL A C 1
ATOM 667 O O . VAL A 1 88 ? 1.774 -0.174 8.729 1.00 81.88 88 VAL A O 1
ATOM 670 N N . ILE A 1 89 ? -0.387 0.397 8.458 1.00 79.88 89 ILE A N 1
ATOM 671 C CA . ILE A 1 89 ? -0.140 1.819 8.169 1.00 79.88 89 ILE A CA 1
ATOM 672 C C . ILE A 1 89 ? 0.561 2.501 9.353 1.00 79.88 89 ILE A C 1
ATOM 674 O O . ILE A 1 89 ? 1.558 3.198 9.179 1.00 79.88 89 ILE A O 1
ATOM 678 N N . ARG A 1 90 ? 0.068 2.268 10.576 1.00 78.62 90 ARG A N 1
ATOM 679 C CA . ARG A 1 90 ? 0.653 2.838 11.799 1.00 78.62 90 ARG A CA 1
ATOM 680 C C . ARG A 1 90 ? 2.032 2.262 12.111 1.00 78.62 90 ARG A C 1
ATOM 682 O O . ARG A 1 90 ? 2.926 3.010 12.495 1.00 78.62 90 ARG A O 1
ATOM 689 N N . GLY A 1 91 ? 2.216 0.956 11.913 1.00 75.38 91 GLY A N 1
ATOM 690 C CA . GLY A 1 91 ? 3.499 0.287 12.114 1.00 75.38 91 GLY A CA 1
ATOM 691 C C . GLY A 1 91 ? 4.603 0.826 11.213 1.00 75.38 91 GLY A C 1
ATOM 692 O O . GLY A 1 91 ? 5.707 1.071 11.692 1.00 75.38 91 GLY A O 1
ATOM 693 N N . ALA A 1 92 ? 4.290 1.067 9.938 1.00 70.12 92 ALA A N 1
ATOM 694 C CA . ALA A 1 92 ? 5.215 1.697 9.002 1.00 70.12 92 ALA A CA 1
ATOM 695 C C . ALA A 1 92 ? 5.568 3.135 9.417 1.00 70.12 92 ALA A C 1
ATOM 697 O O . ALA A 1 92 ? 6.712 3.539 9.312 1.00 70.12 92 ALA A O 1
ATOM 698 N N . ALA A 1 93 ? 4.647 3.897 10.006 1.00 69.19 93 ALA A N 1
ATOM 699 C CA . ALA A 1 93 ? 4.934 5.251 10.490 1.00 69.19 93 ALA A CA 1
ATOM 700 C C . ALA A 1 93 ? 5.632 5.326 11.866 1.00 69.19 93 ALA A C 1
ATOM 702 O O . ALA A 1 93 ? 5.623 6.377 12.512 1.00 69.19 93 ALA A O 1
ATOM 703 N N . GLY A 1 94 ? 6.224 4.225 12.337 1.00 67.12 94 GLY A N 1
ATOM 704 C CA . GLY A 1 94 ? 7.011 4.181 13.572 1.00 67.12 94 GLY A CA 1
ATOM 705 C C . GLY A 1 94 ? 6.265 3.680 14.813 1.00 67.12 94 GLY A C 1
ATOM 706 O O . GLY A 1 94 ? 6.882 3.571 15.872 1.00 67.12 94 GLY A O 1
ATOM 707 N N . ASP A 1 95 ? 4.984 3.307 14.711 1.00 73.62 95 ASP A N 1
ATOM 708 C CA . ASP A 1 95 ? 4.215 2.669 15.796 1.00 73.62 95 ASP A CA 1
ATOM 709 C C . ASP A 1 95 ? 4.355 1.133 15.739 1.00 73.62 95 ASP A C 1
ATOM 711 O O . ASP A 1 95 ? 3.395 0.371 15.587 1.00 73.62 95 ASP A O 1
ATOM 715 N N . GLY A 1 96 ? 5.610 0.672 15.765 1.00 64.44 96 GLY A N 1
ATOM 716 C CA . GLY A 1 96 ? 5.982 -0.702 15.420 1.00 64.44 96 GLY A CA 1
ATOM 717 C C . GLY A 1 96 ? 5.383 -1.781 16.329 1.00 64.44 96 GLY A C 1
ATOM 718 O O . GLY A 1 96 ? 5.216 -2.914 15.882 1.00 64.44 96 GLY A O 1
ATOM 719 N N . GLU A 1 97 ? 5.013 -1.453 17.572 1.00 75.00 97 GLU A N 1
ATOM 720 C CA . GLU A 1 97 ? 4.369 -2.392 18.506 1.00 75.00 97 GLU A CA 1
ATOM 721 C C . GLU A 1 97 ? 3.012 -2.885 17.986 1.00 75.00 97 GLU A C 1
ATOM 723 O O . GLU A 1 97 ? 2.663 -4.052 18.166 1.00 75.00 97 GLU A O 1
ATOM 728 N N . ILE A 1 98 ? 2.273 -2.034 17.270 1.00 73.12 98 ILE A N 1
ATOM 729 C CA . ILE A 1 98 ? 0.936 -2.359 16.760 1.00 73.12 98 ILE A CA 1
ATOM 730 C C . ILE A 1 98 ? 1.002 -3.341 15.582 1.00 73.12 98 ILE A C 1
ATOM 732 O O . ILE A 1 98 ? 0.093 -4.154 15.399 1.00 73.12 98 ILE A O 1
ATOM 736 N N . ALA A 1 99 ? 2.094 -3.335 14.814 1.00 68.38 99 ALA A N 1
ATOM 737 C CA . ALA A 1 99 ? 2.263 -4.213 13.658 1.00 68.38 99 ALA A CA 1
ATOM 738 C C . ALA A 1 99 ? 2.805 -5.614 13.998 1.00 68.38 99 ALA A C 1
ATOM 740 O O . ALA A 1 99 ? 2.719 -6.510 13.158 1.00 68.38 99 ALA A O 1
ATOM 741 N N . GLN A 1 100 ? 3.308 -5.854 15.218 1.00 72.31 100 GLN A N 1
ATOM 742 C CA . GLN A 1 100 ? 3.941 -7.133 15.596 1.00 72.31 100 GLN A CA 1
ATOM 743 C C . GLN A 1 100 ? 3.004 -8.348 15.501 1.00 72.31 100 GLN A C 1
ATOM 745 O O . GLN A 1 100 ? 3.466 -9.479 15.358 1.00 72.31 100 GLN A O 1
ATOM 750 N N . GLY A 1 101 ? 1.688 -8.129 15.569 1.00 72.38 101 GLY A N 1
ATOM 751 C CA . GLY A 1 101 ? 0.681 -9.184 15.450 1.00 72.38 101 GLY A CA 1
ATOM 752 C C . GLY A 1 101 ? 0.271 -9.529 14.014 1.00 72.38 101 GLY A C 1
ATOM 753 O O . GLY A 1 101 ? -0.491 -10.478 13.826 1.00 72.38 101 GLY A O 1
ATOM 754 N N . VAL A 1 102 ? 0.724 -8.775 13.005 1.00 76.88 102 VAL A N 1
ATOM 755 C CA . VAL A 1 102 ? 0.278 -8.953 11.617 1.00 76.88 102 VAL A CA 1
ATOM 756 C C . VAL A 1 102 ? 1.238 -9.891 10.874 1.00 76.88 102 VAL A C 1
ATOM 758 O O . VAL A 1 102 ? 2.426 -9.586 10.758 1.00 76.88 102 VAL A O 1
ATOM 761 N N . PRO A 1 103 ? 0.763 -11.030 10.328 1.00 77.75 103 PRO A N 1
ATOM 762 C CA . PRO A 1 103 ? 1.601 -11.900 9.509 1.00 77.75 103 PRO A CA 1
ATOM 763 C C . PRO A 1 103 ? 2.213 -11.141 8.324 1.00 77.75 103 PRO A C 1
ATOM 765 O O . PRO A 1 103 ? 1.518 -10.387 7.644 1.00 77.75 103 PRO A O 1
ATOM 768 N N . ARG A 1 104 ? 3.500 -11.372 8.027 1.00 71.25 104 ARG A N 1
ATOM 769 C CA . ARG A 1 104 ? 4.244 -10.637 6.980 1.00 71.25 104 ARG A CA 1
ATOM 770 C C . ARG A 1 104 ? 3.534 -10.634 5.622 1.00 71.25 104 ARG A C 1
ATOM 772 O O . ARG A 1 104 ? 3.463 -9.604 4.965 1.00 71.25 104 ARG A O 1
ATOM 779 N N . ASN A 1 105 ? 2.990 -11.773 5.204 1.00 68.50 105 ASN A N 1
ATOM 780 C CA . ASN A 1 105 ? 2.242 -11.898 3.950 1.00 68.50 105 ASN A CA 1
ATOM 781 C C . ASN A 1 105 ? 0.954 -11.056 3.936 1.00 68.50 105 ASN A C 1
ATOM 783 O O . ASN A 1 105 ? 0.592 -10.513 2.899 1.00 68.50 105 ASN A O 1
ATOM 787 N N . VAL A 1 106 ? 0.281 -10.926 5.080 1.00 76.38 106 VAL A N 1
ATOM 788 C CA . VAL A 1 106 ? -0.908 -10.077 5.237 1.00 76.38 106 VAL A CA 1
ATOM 789 C C . VAL A 1 106 ? -0.512 -8.601 5.208 1.00 76.38 106 VAL A C 1
ATOM 791 O O . VAL A 1 106 ? -1.157 -7.815 4.519 1.00 76.38 106 VAL A O 1
ATOM 794 N N . ALA A 1 107 ? 0.580 -8.242 5.888 1.00 74.44 107 ALA A N 1
ATOM 795 C CA . ALA A 1 107 ? 1.121 -6.888 5.860 1.00 74.44 107 ALA A CA 1
ATOM 796 C C . ALA A 1 107 ? 1.471 -6.448 4.431 1.00 74.44 107 ALA A C 1
ATOM 798 O O . ALA A 1 107 ? 1.062 -5.372 4.016 1.00 74.44 107 ALA A O 1
ATOM 799 N N . LEU A 1 108 ? 2.114 -7.317 3.644 1.00 72.81 108 LEU A N 1
ATOM 800 C CA . LEU A 1 108 ? 2.438 -7.054 2.237 1.00 72.81 108 LEU A CA 1
ATOM 801 C C . LEU A 1 108 ? 1.201 -6.765 1.376 1.00 72.81 108 LEU A C 1
ATOM 803 O O . LEU A 1 108 ? 1.213 -5.830 0.577 1.00 72.81 108 LEU A O 1
ATOM 807 N N . ILE A 1 109 ? 0.129 -7.547 1.540 1.00 78.12 109 ILE A N 1
ATOM 808 C CA . ILE A 1 109 ? -1.122 -7.339 0.796 1.00 78.12 109 ILE A CA 1
ATOM 809 C C . ILE A 1 109 ? -1.739 -5.988 1.163 1.00 78.12 109 ILE A C 1
ATOM 811 O O . ILE A 1 109 ? -2.139 -5.238 0.276 1.00 78.12 109 ILE A O 1
ATOM 815 N N . TYR A 1 110 ? -1.802 -5.652 2.453 1.00 83.12 110 TYR A N 1
ATOM 816 C CA . TYR A 1 110 ? -2.356 -4.369 2.878 1.00 83.12 110 TYR A CA 1
ATOM 817 C C . TYR A 1 110 ? -1.493 -3.186 2.446 1.00 83.12 110 TYR A C 1
ATOM 819 O O . TYR A 1 110 ? -2.054 -2.203 1.970 1.00 83.12 110 TYR A O 1
ATOM 827 N N . SER A 1 111 ? -0.164 -3.293 2.498 1.00 78.38 111 SER A N 1
ATOM 828 C CA . SER A 1 111 ? 0.723 -2.268 1.941 1.00 78.38 111 SER A CA 1
ATOM 829 C C . SER A 1 111 ? 0.456 -2.057 0.451 1.00 78.38 111 SER A C 1
ATOM 831 O O . SER A 1 111 ? 0.316 -0.920 0.019 1.00 78.38 111 SER A O 1
ATOM 833 N N . LEU A 1 112 ? 0.281 -3.126 -0.335 1.00 77.00 112 LEU A N 1
ATOM 834 C CA . LEU A 1 112 ? -0.054 -3.006 -1.759 1.00 77.00 112 LEU A CA 1
ATOM 835 C C . LEU A 1 112 ? -1.368 -2.238 -1.985 1.00 77.00 112 LEU A C 1
ATOM 837 O O . LEU A 1 112 ? -1.423 -1.340 -2.825 1.00 77.00 112 LEU A O 1
ATOM 841 N N . LEU A 1 113 ? -2.420 -2.581 -1.236 1.00 80.31 113 LEU A N 1
ATOM 842 C CA . LEU A 1 113 ? -3.726 -1.926 -1.352 1.00 80.31 113 LEU A CA 1
ATOM 843 C C . LEU A 1 113 ? -3.657 -0.446 -0.954 1.00 80.31 113 LEU A C 1
ATOM 845 O O . LEU A 1 113 ? -4.227 0.403 -1.639 1.00 80.31 113 LEU A O 1
ATOM 849 N N . VAL A 1 114 ? -2.925 -0.136 0.118 1.00 80.19 114 VAL A N 1
ATOM 850 C CA . VAL A 1 114 ? -2.720 1.230 0.608 1.00 80.19 114 VAL A CA 1
ATOM 851 C C . VAL A 1 114 ? -1.945 2.066 -0.404 1.00 80.19 114 VAL A C 1
ATOM 853 O O . VAL A 1 114 ? -2.405 3.143 -0.770 1.00 80.19 114 VAL A O 1
ATOM 856 N N . VAL A 1 115 ? -0.812 1.576 -0.912 1.00 76.88 115 VAL A N 1
ATOM 857 C CA . VAL A 1 115 ? -0.006 2.324 -1.892 1.00 76.88 115 VAL A CA 1
ATOM 858 C C . VAL A 1 115 ? -0.791 2.516 -3.191 1.00 76.88 115 VAL A C 1
ATOM 860 O O . VAL A 1 115 ? -0.780 3.608 -3.758 1.00 76.88 115 VAL A O 1
ATOM 863 N N . GLY A 1 116 ? -1.535 1.498 -3.639 1.00 74.56 116 GLY A N 1
ATOM 864 C CA . GLY A 1 116 ? -2.418 1.618 -4.801 1.00 74.56 116 GLY A CA 1
ATOM 865 C C . GLY A 1 116 ? -3.462 2.726 -4.630 1.00 74.56 116 GLY A C 1
ATOM 866 O O . GLY A 1 116 ? -3.686 3.508 -5.554 1.00 74.56 116 GLY A O 1
ATOM 867 N N . GLN A 1 117 ? -4.053 2.840 -3.437 1.00 79.25 117 GLN A N 1
ATOM 868 C CA . GLN A 1 117 ? -5.000 3.906 -3.113 1.00 79.25 117 GLN A CA 1
ATOM 869 C C . GLN A 1 117 ? -4.327 5.283 -3.035 1.00 79.25 117 GLN A C 1
ATOM 871 O O . GLN A 1 117 ? -4.832 6.237 -3.617 1.00 79.25 117 GLN A O 1
ATOM 876 N N . LEU A 1 118 ? -3.168 5.397 -2.381 1.00 75.62 118 LEU A N 1
ATOM 877 C CA . LEU A 1 118 ? -2.442 6.666 -2.252 1.00 75.62 118 LEU A CA 1
ATOM 878 C C . LEU A 1 118 ? -1.999 7.221 -3.606 1.00 75.62 118 LEU A C 1
ATOM 880 O O . LEU A 1 118 ? -2.127 8.420 -3.847 1.00 75.62 118 LEU A O 1
ATOM 884 N N . ALA A 1 119 ? -1.514 6.359 -4.498 1.00 73.00 119 ALA A N 1
ATOM 885 C CA . ALA A 1 119 ? -1.145 6.755 -5.850 1.00 73.00 119 ALA A CA 1
ATOM 886 C C . ALA A 1 119 ? -2.370 7.138 -6.693 1.00 73.00 119 ALA A C 1
ATOM 888 O O . ALA A 1 119 ? -2.301 8.089 -7.468 1.00 73.00 119 ALA A O 1
ATOM 889 N N . HIS A 1 120 ? -3.498 6.436 -6.531 1.00 75.44 120 HIS A N 1
ATOM 890 C CA . HIS A 1 120 ? -4.757 6.815 -7.175 1.00 75.44 120 HIS A CA 1
ATOM 891 C C . HIS A 1 120 ? -5.240 8.199 -6.716 1.00 75.44 120 HIS A C 1
ATOM 893 O O . HIS A 1 120 ? -5.652 9.010 -7.543 1.00 75.44 120 HIS A O 1
ATOM 899 N N . ASP A 1 121 ? -5.122 8.488 -5.420 1.00 75.62 121 ASP A N 1
ATOM 900 C CA . ASP A 1 121 ? -5.517 9.767 -4.828 1.00 75.62 121 ASP A CA 1
ATOM 901 C C . ASP A 1 121 ? -4.442 10.867 -4.995 1.00 75.62 121 ASP A C 1
ATOM 903 O O . ASP A 1 121 ? -4.642 11.995 -4.546 1.00 75.62 121 ASP A O 1
ATOM 907 N N . GLY A 1 122 ? -3.296 10.559 -5.618 1.00 72.25 122 GLY A N 1
ATOM 908 C CA . GLY A 1 122 ? -2.218 11.511 -5.913 1.00 72.25 122 GLY A CA 1
ATOM 909 C C . GLY A 1 122 ? -1.342 11.924 -4.722 1.00 72.25 122 GLY A C 1
ATOM 910 O O . GLY A 1 122 ? -0.662 12.944 -4.804 1.00 72.25 122 GLY A O 1
ATOM 911 N N . HIS A 1 123 ? -1.349 11.164 -3.623 1.00 70.75 123 HIS A N 1
ATOM 912 C CA . HIS A 1 123 ? -0.611 11.489 -2.392 1.00 70.75 123 HIS A CA 1
ATOM 913 C C . HIS A 1 123 ? 0.871 11.091 -2.432 1.00 70.75 123 HIS A C 1
ATOM 915 O O . HIS A 1 123 ? 1.680 11.699 -1.737 1.00 70.75 123 HIS A O 1
ATOM 921 N N . VAL A 1 124 ? 1.224 10.079 -3.227 1.00 70.19 124 VAL A N 1
ATOM 922 C CA . VAL A 1 124 ? 2.597 9.588 -3.416 1.00 70.19 124 VAL A CA 1
ATOM 923 C C . VAL A 1 124 ? 2.825 9.413 -4.912 1.00 70.19 124 VAL A C 1
ATOM 925 O O . VAL A 1 124 ? 1.947 8.896 -5.613 1.00 70.19 124 VAL A O 1
ATOM 928 N N . SER A 1 125 ? 3.975 9.859 -5.426 1.00 72.25 125 SER A N 1
ATOM 929 C CA . SER A 1 125 ? 4.308 9.603 -6.825 1.00 72.25 125 SER A CA 1
ATOM 930 C C . SER A 1 125 ? 4.702 8.138 -7.010 1.00 72.25 125 SER A C 1
ATOM 932 O O . SER A 1 125 ? 5.229 7.488 -6.111 1.00 72.25 125 SER A O 1
ATOM 934 N N . ILE A 1 126 ? 4.457 7.592 -8.197 1.00 68.19 126 ILE A N 1
ATOM 935 C CA . ILE A 1 126 ? 4.825 6.199 -8.484 1.00 68.19 126 ILE A CA 1
ATOM 936 C C . ILE A 1 126 ? 6.347 6.017 -8.421 1.00 68.19 126 ILE A C 1
ATOM 938 O O . ILE A 1 126 ? 6.816 4.939 -8.080 1.00 68.19 126 ILE A O 1
ATOM 942 N N . ASP A 1 127 ? 7.112 7.068 -8.713 1.00 70.56 127 ASP A N 1
ATOM 943 C CA . ASP A 1 127 ? 8.572 7.024 -8.664 1.00 70.56 127 ASP A CA 1
ATOM 944 C C . ASP A 1 127 ? 9.066 6.961 -7.200 1.00 70.56 127 ASP A C 1
ATOM 946 O O . ASP A 1 127 ? 9.902 6.113 -6.877 1.00 70.56 127 ASP A O 1
ATOM 950 N N . ASP A 1 128 ? 8.438 7.721 -6.289 1.00 68.62 128 ASP A N 1
ATOM 951 C CA . ASP A 1 128 ? 8.695 7.645 -4.839 1.00 68.62 128 ASP A CA 1
ATOM 952 C C . ASP A 1 128 ? 8.308 6.277 -4.265 1.00 68.62 128 ASP A C 1
ATOM 954 O O . ASP A 1 128 ? 9.067 5.667 -3.513 1.00 68.62 128 ASP A O 1
ATOM 958 N N . ALA A 1 129 ? 7.140 5.757 -4.660 1.00 64.56 129 ALA A N 1
ATOM 959 C CA . ALA A 1 129 ? 6.637 4.475 -4.175 1.00 64.56 129 ALA A CA 1
ATOM 960 C C . ALA A 1 129 ? 7.504 3.281 -4.596 1.00 64.56 129 ALA A C 1
ATOM 962 O O . ALA A 1 129 ? 7.376 2.206 -4.019 1.00 64.56 129 ALA A O 1
ATOM 963 N N . LEU A 1 130 ? 8.347 3.450 -5.617 1.00 63.50 130 LEU A N 1
ATOM 964 C CA . LEU A 1 130 ? 9.235 2.415 -6.141 1.00 63.50 130 LEU A CA 1
ATOM 965 C C . LEU A 1 130 ? 10.692 2.587 -5.697 1.00 63.50 130 LEU A C 1
ATOM 967 O O . LEU A 1 130 ? 11.522 1.752 -6.056 1.00 63.50 130 LEU A O 1
ATOM 971 N N . GLY A 1 131 ? 11.010 3.640 -4.934 1.00 59.31 131 GLY A N 1
ATOM 972 C CA . GLY A 1 131 ? 12.378 3.942 -4.506 1.00 59.31 131 GLY A CA 1
ATOM 973 C C . GLY A 1 131 ? 13.331 4.219 -5.674 1.00 59.31 131 GLY A C 1
ATOM 974 O O . GLY A 1 131 ? 14.529 3.958 -5.568 1.00 59.31 131 GLY A O 1
ATOM 975 N N . ILE A 1 132 ? 12.807 4.690 -6.811 1.00 58.28 132 ILE A N 1
ATOM 976 C CA . ILE A 1 132 ? 13.603 5.017 -7.995 1.00 58.28 132 ILE A CA 1
ATOM 977 C C . ILE A 1 132 ? 13.946 6.505 -7.896 1.00 58.28 132 ILE A C 1
ATOM 979 O O . ILE A 1 132 ? 13.147 7.352 -8.290 1.00 58.28 132 ILE A O 1
ATOM 983 N N . GLU A 1 133 ? 15.116 6.832 -7.341 1.00 50.78 133 GLU A N 1
ATOM 984 C CA . GLU A 1 133 ? 15.653 8.195 -7.444 1.00 50.78 133 GLU A CA 1
ATOM 985 C C . GLU A 1 133 ? 15.841 8.567 -8.928 1.00 50.78 133 GLU A C 1
ATOM 987 O O . GLU A 1 133 ? 16.278 7.739 -9.734 1.00 50.78 133 GLU A O 1
ATOM 992 N N . ALA A 1 134 ? 15.471 9.802 -9.281 1.00 46.53 134 ALA A N 1
ATOM 993 C CA . ALA A 1 134 ? 15.680 10.380 -10.610 1.00 46.53 134 ALA A CA 1
ATOM 994 C C . ALA A 1 134 ? 17.159 10.687 -10.893 1.00 46.53 134 ALA A C 1
ATOM 996 O O . ALA A 1 134 ? 17.871 11.111 -9.954 1.00 46.53 134 ALA A O 1
#

Foldseek 3Di:
DDPVVLLVLVLQLLVCLLVVNPPSNVVSVVVCVVVPVVVCPVLLLVLLLQLLLPPPDLDLVVLLVLLVVLCVVCPPPDDDPSQQLSLLSVCSVPVVVSNPPHDPVRSSVSSSSSSSSCVSVVNDPSCSSSVPDD

pLDDT: mean 72.16, std 8.68, range [46.53, 85.88]